Protein AF-A0A1Z8SXM2-F1 (afdb_monomer)

Mean predicted aligned error: 5.83 Å

Foldseek 3Di:
DPPVLLVVLVVVVPDDQVPVQWKDKQLQKWKKKFLQDQCPDPVVVVVVVVVVVVLQVVLQCVPPNDPSVPDPFGKKWKWWWFADPPRSGIMIITIIMGTPVCVVVVVVSVVVSQCCRCVVSVMDMDMHGGPSCSSVDDHPDPDPPGRDIDMD

Nearest PDB structures (foldseek):
  5x5r-assembly2_B  TM=3.615E-01  e=1.055E-01  Listeria innocua Clip11262
  5x5r-assembly1_A  TM=3.614E-01  e=1.995E-01  Listeria innocua Clip11262
  3w7b-assembly1_A  TM=5.549E-01  e=1.046E+00  Thermus thermophilus HB8
  7e2v-assembly1_B  TM=3.304E-01  e=3.741E+00  Morus alba
  8ate-assembly1_A  TM=2.808E-01  e=4.828E+00  Citrus sinensis

Secondary structure (DSSP, 8-state):
--HHHHHHHHHHHH--TTT-SSEEE-TTEEEEEE---B--STHHHHHHHHHHHHHHHHHHHHHH-TTGGG-TT--EEEEEEEE-TTT-BEEEEEEEEEEGGGGGGHHHHHHHHHHIIIIIT--EEEEEE-TTHHHH---S---TTS-EEEE-

pLDDT: mean 84.95, std 11.69, range [51.75, 97.81]

Structure (mmCIF, N/CA/C/O backbone):
data_AF-A0A1Z8SXM2-F1
#
_entry.id   AF-A0A1Z8SXM2-F1
#
loop_
_atom_site.group_PDB
_atom_site.id
_atom_site.type_symbol
_atom_site.label_atom_id
_atom_site.label_alt_id
_atom_site.label_comp_id
_atom_site.label_asym_id
_atom_site.label_entity_id
_atom_site.label_seq_id
_atom_site.pdbx_PDB_ins_code
_atom_site.Cartn_x
_atom_site.Cartn_y
_atom_site.Cartn_z
_atom_site.occupancy
_atom_site.B_iso_or_equiv
_atom_site.auth_seq_id
_atom_site.auth_comp_id
_atom_site.auth_asym_id
_atom_site.auth_atom_id
_atom_site.pdbx_PDB_model_num
ATOM 1 N N . MET A 1 1 ? -0.041 -11.337 -20.402 1.00 51.75 1 MET A N 1
ATOM 2 C CA . MET A 1 1 ? -0.408 -11.114 -18.981 1.00 51.75 1 MET A CA 1
ATOM 3 C C . MET A 1 1 ? 0.169 -12.210 -18.103 1.00 51.75 1 MET A C 1
ATOM 5 O O . MET A 1 1 ? -0.240 -13.362 -18.262 1.00 51.75 1 MET A O 1
ATOM 9 N N . ASN A 1 2 ? 1.113 -11.826 -17.230 1.00 63.75 2 ASN A N 1
ATOM 10 C CA . ASN A 1 2 ? 1.797 -12.689 -16.263 1.00 63.75 2 ASN A CA 1
ATOM 11 C C . ASN A 1 2 ? 0.750 -13.514 -15.482 1.00 63.75 2 ASN A C 1
ATOM 13 O O . ASN A 1 2 ? -0.231 -12.956 -14.976 1.00 63.75 2 ASN A O 1
ATOM 17 N N . LYS A 1 3 ? 0.881 -14.850 -15.486 1.00 67.44 3 LYS A N 1
ATOM 18 C CA . LYS A 1 3 ? -0.105 -15.766 -14.880 1.00 67.44 3 LYS A CA 1
ATOM 19 C C . LYS A 1 3 ? -0.231 -15.525 -13.373 1.00 67.44 3 LYS A C 1
ATOM 21 O O . LYS A 1 3 ? -1.327 -15.677 -12.838 1.00 67.44 3 LYS A O 1
ATOM 26 N N . ASP A 1 4 ? 0.836 -15.080 -12.718 1.00 67.44 4 ASP A N 1
ATOM 27 C CA . ASP A 1 4 ? 0.857 -14.925 -11.265 1.00 67.44 4 ASP A CA 1
ATOM 28 C C . ASP A 1 4 ? 0.164 -13.645 -10.802 1.00 67.44 4 ASP A C 1
ATOM 30 O O . ASP A 1 4 ? -0.611 -13.688 -9.846 1.00 67.44 4 ASP A O 1
ATOM 34 N N . ARG A 1 5 ? 0.279 -12.539 -11.551 1.00 69.56 5 ARG A N 1
ATOM 35 C CA . ARG A 1 5 ? -0.517 -11.332 -11.276 1.00 69.56 5 ARG A CA 1
ATOM 36 C C . ARG A 1 5 ? -2.017 -11.593 -11.373 1.00 69.56 5 ARG A C 1
ATOM 38 O O . ARG A 1 5 ? -2.765 -11.110 -10.528 1.00 69.56 5 ARG A O 1
ATOM 45 N N . ARG A 1 6 ? -2.465 -12.364 -12.374 1.00 75.75 6 ARG A N 1
ATOM 46 C CA . ARG A 1 6 ? -3.886 -12.748 -12.482 1.00 75.75 6 ARG A CA 1
ATOM 47 C C . ARG A 1 6 ? -4.330 -13.519 -11.255 1.00 75.75 6 ARG A C 1
ATOM 49 O O . ARG A 1 6 ? -5.320 -13.141 -10.654 1.00 75.75 6 ARG A O 1
ATOM 56 N N . LYS A 1 7 ? -3.571 -14.543 -10.853 1.00 75.06 7 LYS A N 1
ATOM 57 C CA . LYS A 1 7 ? -3.891 -15.346 -9.667 1.00 75.06 7 LYS A CA 1
ATOM 58 C C . LYS A 1 7 ? -3.988 -14.475 -8.418 1.00 75.06 7 LYS A C 1
ATOM 60 O O . LYS A 1 7 ? -4.967 -14.576 -7.692 1.00 75.06 7 LYS A O 1
ATOM 65 N N . ILE A 1 8 ? -3.014 -13.592 -8.191 1.00 74.69 8 ILE A N 1
ATOM 66 C CA . ILE A 1 8 ? -3.000 -12.713 -7.015 1.00 74.69 8 ILE A CA 1
ATOM 67 C C . ILE A 1 8 ? -4.181 -11.735 -7.051 1.00 74.69 8 ILE A C 1
ATOM 69 O O . ILE A 1 8 ? -4.864 -11.549 -6.045 1.00 74.69 8 ILE A O 1
ATOM 73 N N . ARG A 1 9 ? -4.476 -11.143 -8.210 1.00 74.94 9 ARG A N 1
ATOM 74 C CA . ARG A 1 9 ? -5.668 -10.312 -8.389 1.00 74.94 9 ARG A CA 1
ATOM 75 C C . ARG A 1 9 ? -6.942 -11.087 -8.083 1.00 74.94 9 ARG A C 1
ATOM 77 O O . ARG A 1 9 ? -7.793 -10.589 -7.353 1.00 74.94 9 ARG A O 1
ATOM 84 N N . ASP A 1 10 ? -7.082 -12.265 -8.675 1.00 79.31 10 ASP A N 1
ATOM 85 C CA . ASP A 1 10 ? -8.279 -13.083 -8.548 1.00 79.31 10 ASP A CA 1
ATOM 86 C C . ASP A 1 10 ? -8.476 -13.467 -7.071 1.00 79.31 10 ASP A C 1
ATOM 88 O O . ASP A 1 10 ? -9.595 -13.396 -6.566 1.00 79.31 10 ASP A O 1
ATOM 92 N N . VAL A 1 11 ? -7.388 -13.727 -6.333 1.00 82.62 11 VAL A N 1
ATOM 93 C CA . VAL A 1 11 ? -7.410 -13.859 -4.868 1.00 82.62 11 VAL A CA 1
ATOM 94 C C . VAL A 1 11 ? -7.960 -12.592 -4.215 1.00 82.62 11 VAL A C 1
ATOM 96 O O . VAL A 1 11 ? -8.969 -12.680 -3.522 1.00 82.62 11 VAL A O 1
ATOM 99 N N . PHE A 1 12 ? -7.384 -11.409 -4.462 1.00 83.56 12 PHE A N 1
ATOM 100 C CA . PHE A 1 12 ? -7.876 -10.171 -3.841 1.00 83.56 12 PHE A CA 1
ATOM 101 C C . PHE A 1 12 ? -9.337 -9.863 -4.186 1.00 83.56 12 PHE A C 1
ATOM 103 O O . PHE A 1 12 ? -10.075 -9.415 -3.312 1.00 83.56 12 PHE A O 1
ATOM 110 N N . SER A 1 13 ? -9.791 -10.139 -5.411 1.00 82.12 13 SER A N 1
ATOM 111 C CA . SER A 1 13 ? -11.199 -9.948 -5.793 1.00 82.12 13 SER A CA 1
ATOM 112 C C . SER A 1 13 ? -12.166 -10.871 -5.049 1.00 82.12 13 SER A C 1
ATOM 114 O O . SER A 1 13 ? -13.307 -10.489 -4.824 1.00 82.12 13 SER A O 1
ATOM 116 N N . ARG A 1 14 ? -11.710 -12.061 -4.637 1.00 85.00 14 ARG A N 1
ATOM 117 C CA . ARG A 1 14 ? -12.527 -13.063 -3.935 1.00 85.00 14 ARG A CA 1
ATOM 118 C C . ARG A 1 14 ? -12.516 -12.904 -2.419 1.00 85.00 14 ARG A C 1
ATOM 120 O O . ARG A 1 14 ? -13.326 -13.534 -1.749 1.00 85.00 14 ARG A O 1
ATOM 127 N N . ILE A 1 15 ? -11.599 -12.106 -1.868 1.00 85.56 15 ILE A N 1
ATOM 128 C CA . ILE A 1 15 ? -11.584 -11.820 -0.430 1.00 85.56 15 ILE A CA 1
ATOM 129 C C . ILE A 1 15 ? -12.877 -11.087 -0.074 1.00 85.56 15 ILE A C 1
ATOM 131 O O . ILE A 1 15 ? -13.123 -9.999 -0.588 1.00 85.56 15 ILE A O 1
ATOM 135 N N . ASP A 1 16 ? -13.671 -11.649 0.831 1.00 83.81 16 ASP A N 1
ATOM 136 C CA . ASP A 1 16 ? -14.831 -10.964 1.390 1.00 83.81 16 ASP A CA 1
ATOM 137 C C . ASP A 1 16 ? -14.446 -10.226 2.681 1.00 83.81 16 ASP A C 1
ATOM 139 O O . ASP A 1 16 ? -14.433 -10.790 3.776 1.00 83.81 16 ASP A O 1
ATOM 143 N N . ASP A 1 17 ? -14.135 -8.935 2.550 1.00 86.19 17 ASP A N 1
ATOM 144 C CA . ASP A 1 17 ? -13.794 -8.063 3.681 1.00 86.19 17 ASP A CA 1
ATOM 145 C C . ASP A 1 17 ? -14.994 -7.754 4.598 1.00 86.19 17 ASP A C 1
ATOM 147 O O . ASP A 1 17 ? -14.825 -7.146 5.662 1.00 86.19 17 ASP A O 1
ATOM 151 N N . ARG A 1 18 ? -16.223 -8.138 4.217 1.00 81.38 18 ARG A N 1
ATOM 152 C CA . ARG A 1 18 ? -17.408 -7.955 5.071 1.00 81.38 18 ARG A CA 1
ATOM 153 C C . ARG A 1 18 ? -17.392 -8.918 6.254 1.00 81.38 18 ARG A C 1
ATOM 155 O O . ARG A 1 18 ? -17.824 -8.526 7.334 1.00 81.38 18 ARG A O 1
ATOM 162 N N . ASN A 1 19 ? -16.830 -10.112 6.063 1.00 82.81 19 ASN A N 1
ATOM 163 C CA . ASN A 1 19 ? -16.753 -11.154 7.089 1.00 82.81 19 ASN A CA 1
ATOM 164 C C . ASN A 1 19 ? -15.514 -11.026 7.996 1.00 82.81 19 ASN A C 1
ATOM 166 O O . ASN A 1 19 ? -15.487 -11.614 9.076 1.00 82.81 19 ASN A O 1
ATOM 170 N N . ASP A 1 20 ? -14.497 -10.242 7.610 1.00 85.38 20 ASP A N 1
ATOM 171 C CA . ASP A 1 20 ? -13.369 -9.925 8.497 1.00 85.38 20 ASP A CA 1
ATOM 172 C C . ASP A 1 20 ? -13.740 -8.758 9.427 1.00 85.38 20 ASP A C 1
ATOM 174 O O . ASP A 1 20 ? -13.812 -7.592 9.034 1.00 85.38 20 ASP A O 1
ATOM 178 N N . MET A 1 21 ? -13.971 -9.0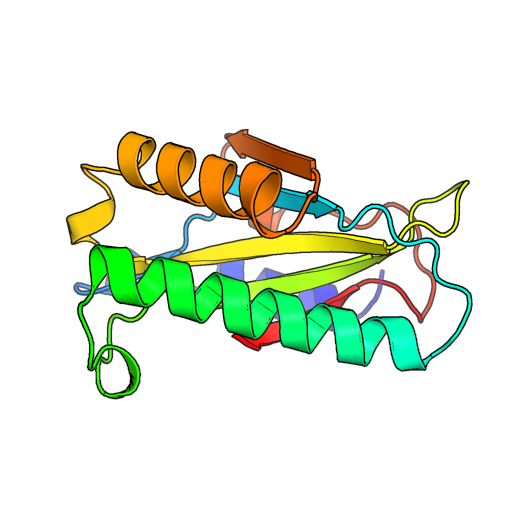74 10.704 1.00 87.75 21 MET A N 1
ATOM 179 C CA . MET A 1 21 ? -14.318 -8.083 11.728 1.00 87.75 21 MET A CA 1
ATOM 180 C C . MET A 1 21 ? -13.133 -7.216 12.175 1.00 87.75 21 MET A C 1
ATOM 182 O O . MET A 1 21 ? -13.334 -6.197 12.838 1.00 87.75 21 MET A O 1
ATOM 186 N N . ARG A 1 22 ? -11.894 -7.606 11.861 1.00 90.62 22 ARG A N 1
ATOM 187 C CA . ARG A 1 22 ? -10.677 -6.948 12.359 1.00 90.62 22 ARG A CA 1
ATOM 188 C C . ARG A 1 22 ? -9.988 -6.128 11.285 1.00 90.62 22 ARG A C 1
ATOM 190 O O . ARG A 1 22 ? -9.495 -5.048 11.597 1.00 90.62 22 ARG A O 1
ATOM 197 N N . ASN A 1 23 ? -9.956 -6.615 10.050 1.00 94.38 23 ASN A N 1
ATOM 198 C CA . ASN A 1 23 ? -9.213 -6.009 8.953 1.00 94.38 23 ASN A CA 1
ATOM 199 C C . ASN A 1 23 ? -10.085 -5.742 7.733 1.00 94.38 23 ASN A C 1
ATOM 201 O O . ASN A 1 23 ? -11.199 -6.235 7.605 1.00 94.38 23 ASN A O 1
ATOM 205 N N . VAL A 1 24 ? -9.540 -4.937 6.832 1.00 95.19 24 VAL A N 1
ATOM 206 C CA . VAL A 1 24 ? -10.136 -4.619 5.541 1.00 95.19 24 VAL A CA 1
ATOM 207 C C . VAL A 1 24 ? -9.028 -4.328 4.539 1.00 95.19 24 VAL A C 1
ATOM 209 O O . VAL A 1 24 ? -8.039 -3.662 4.866 1.00 95.19 24 VAL A O 1
ATOM 212 N N . HIS A 1 25 ? -9.179 -4.827 3.318 1.00 95.00 25 HIS A N 1
ATOM 213 C CA . HIS A 1 25 ? -8.332 -4.455 2.193 1.00 95.00 25 HIS A CA 1
ATOM 214 C C . HIS A 1 25 ? -8.863 -3.184 1.528 1.00 95.00 25 HIS A C 1
ATOM 216 O O . HIS A 1 25 ? -10.032 -3.090 1.161 1.00 95.00 25 HIS A O 1
ATOM 222 N N . LEU A 1 26 ? -7.984 -2.210 1.314 1.00 94.31 26 LEU A N 1
ATOM 223 C CA . LEU A 1 26 ? -8.290 -0.949 0.641 1.00 94.31 26 LEU A CA 1
ATOM 224 C C . LEU A 1 26 ? -8.320 -1.129 -0.886 1.00 94.31 26 LEU A C 1
ATOM 226 O O . LEU A 1 26 ? -7.503 -0.563 -1.605 1.00 94.31 26 LEU A O 1
ATOM 230 N N . LYS A 1 27 ? -9.244 -1.950 -1.393 1.00 92.00 27 LYS A N 1
ATOM 231 C CA . LYS A 1 27 ? -9.327 -2.329 -2.820 1.00 92.00 27 LYS A CA 1
ATOM 232 C C . LYS A 1 27 ? -9.660 -1.166 -3.756 1.00 92.00 27 LYS A C 1
ATOM 234 O O . LYS A 1 27 ? -9.277 -1.194 -4.926 1.00 92.00 27 LYS A O 1
ATOM 239 N N . ASP A 1 28 ? -10.316 -0.141 -3.226 1.00 93.56 28 ASP A N 1
ATOM 240 C CA . ASP A 1 28 ? -10.662 1.078 -3.962 1.00 93.56 28 ASP A CA 1
ATOM 241 C C . ASP A 1 28 ? -9.504 2.085 -4.019 1.00 93.56 28 ASP A C 1
ATOM 243 O O . ASP A 1 28 ? -9.615 3.133 -4.655 1.00 93.56 28 ASP A O 1
ATOM 247 N N . TYR A 1 29 ? -8.372 1.775 -3.379 1.00 94.12 29 TYR A N 1
ATOM 248 C CA . TYR A 1 29 ? -7.200 2.639 -3.329 1.00 94.12 29 TYR A CA 1
ATOM 249 C C . TYR A 1 29 ? -6.000 1.962 -3.985 1.00 94.12 29 TYR A C 1
ATOM 251 O O . TYR A 1 29 ? -5.437 1.004 -3.459 1.00 94.12 29 TYR A O 1
ATOM 259 N N . LEU A 1 30 ? -5.554 2.506 -5.116 1.00 91.31 30 LEU A N 1
ATOM 260 C CA . LEU A 1 30 ? -4.276 2.132 -5.713 1.00 91.31 30 LEU A CA 1
ATOM 261 C C . LEU A 1 30 ? -3.196 3.079 -5.193 1.00 91.31 30 LEU A C 1
ATOM 263 O O . LEU A 1 30 ? -3.104 4.235 -5.621 1.00 91.31 30 LEU A O 1
ATOM 267 N N . ILE A 1 31 ? -2.373 2.573 -4.278 1.00 94.38 31 ILE A N 1
ATOM 268 C CA . ILE A 1 31 ? -1.250 3.311 -3.704 1.00 94.38 31 ILE A CA 1
ATOM 269 C C . ILE A 1 31 ? -0.024 3.011 -4.552 1.00 94.38 31 ILE A C 1
ATOM 271 O O . ILE A 1 31 ? 0.365 1.859 -4.708 1.00 94.38 31 ILE A O 1
ATOM 275 N N . THR A 1 32 ? 0.568 4.047 -5.128 1.00 92.81 32 THR A N 1
ATOM 276 C CA . THR A 1 32 ? 1.772 3.942 -5.950 1.00 92.81 32 THR A CA 1
ATOM 277 C C . THR A 1 32 ? 2.894 4.685 -5.256 1.00 92.81 32 THR A C 1
ATOM 279 O O . THR A 1 32 ? 2.750 5.873 -4.984 1.00 92.81 32 THR A O 1
ATOM 282 N N . ILE A 1 33 ? 3.996 4.004 -4.961 1.00 92.00 33 ILE A N 1
ATOM 283 C CA . ILE A 1 33 ? 5.191 4.600 -4.360 1.00 92.00 33 ILE A CA 1
ATOM 284 C C . ILE A 1 33 ? 6.345 4.415 -5.336 1.00 92.00 33 ILE A C 1
ATOM 286 O O . ILE A 1 33 ? 6.658 3.287 -5.720 1.00 92.00 33 ILE A O 1
ATOM 290 N N . CYS A 1 34 ? 6.996 5.511 -5.718 1.00 88.88 34 CYS A N 1
ATOM 291 C CA . CYS A 1 34 ? 8.169 5.464 -6.580 1.00 88.88 34 CYS A CA 1
ATOM 292 C C . CYS A 1 34 ? 9.400 5.901 -5.778 1.00 88.88 34 CYS A C 1
ATOM 294 O O . CYS A 1 34 ? 9.493 7.068 -5.388 1.00 88.88 34 CYS A O 1
ATOM 296 N N . PRO A 1 35 ? 10.381 5.011 -5.559 1.00 81.38 35 PRO A N 1
ATOM 297 C CA . PRO A 1 35 ? 11.627 5.353 -4.885 1.00 81.38 35 PRO A CA 1
ATOM 298 C C . PRO A 1 35 ? 12.532 6.320 -5.663 1.00 81.38 35 PRO A C 1
ATOM 300 O O . PRO A 1 35 ? 13.570 6.704 -5.137 1.00 81.38 35 PRO A O 1
ATOM 303 N N . GLN A 1 36 ? 12.169 6.677 -6.903 1.00 72.56 36 GLN A N 1
ATOM 304 C CA . GLN A 1 36 ? 12.994 7.453 -7.843 1.00 72.56 36 GLN A CA 1
ATOM 305 C C . GLN A 1 36 ? 14.347 6.790 -8.164 1.00 72.56 36 GLN A C 1
ATOM 307 O O . GLN A 1 36 ? 15.286 7.448 -8.597 1.00 72.56 36 GLN A O 1
ATOM 312 N N . ILE A 1 37 ? 14.436 5.472 -7.971 1.00 68.56 37 ILE A N 1
ATOM 313 C CA . ILE A 1 37 ? 15.604 4.663 -8.314 1.00 68.56 37 ILE A CA 1
ATOM 314 C C . ILE A 1 37 ? 15.405 4.121 -9.728 1.00 68.56 37 ILE A C 1
ATOM 316 O O . ILE A 1 37 ? 14.377 3.505 -10.023 1.00 68.56 37 ILE A O 1
ATOM 320 N N . THR A 1 38 ? 16.394 4.341 -10.587 1.00 63.62 38 THR A N 1
ATOM 321 C CA . THR A 1 38 ? 16.523 3.634 -11.863 1.00 63.62 38 THR A CA 1
ATOM 322 C C . THR A 1 38 ? 17.134 2.266 -11.581 1.00 63.62 38 THR A C 1
ATOM 324 O O . THR A 1 38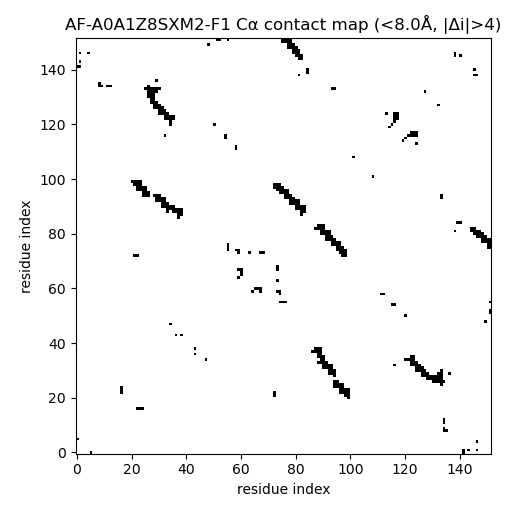 ? 18.181 2.211 -10.943 1.00 63.62 38 THR A O 1
ATOM 327 N N . GLU A 1 39 ? 16.496 1.174 -12.014 1.00 61.78 39 GLU A N 1
ATOM 328 C CA . GLU A 1 39 ? 17.079 -0.170 -11.899 1.00 61.78 39 GLU A CA 1
ATOM 329 C C . GLU A 1 39 ? 18.358 -0.199 -12.736 1.00 61.78 39 GLU A C 1
ATOM 331 O O . GLU A 1 39 ? 18.314 -0.120 -13.966 1.00 61.78 39 GLU A O 1
ATOM 336 N N . THR A 1 40 ? 19.502 -0.246 -12.060 1.00 57.31 40 THR A N 1
ATOM 337 C CA . THR A 1 40 ? 20.813 -0.359 -12.712 1.00 57.31 40 THR A CA 1
ATOM 338 C C . THR A 1 40 ? 21.477 -1.690 -12.375 1.00 57.31 40 THR A C 1
ATOM 340 O O . THR A 1 40 ? 22.294 -2.165 -13.164 1.00 57.31 40 THR A O 1
ATOM 343 N N . LYS A 1 41 ? 21.110 -2.319 -11.242 1.00 56.12 41 LYS A N 1
ATOM 344 C CA . LYS A 1 41 ? 21.613 -3.626 -10.784 1.00 56.12 41 LYS A CA 1
ATOM 345 C C . LYS A 1 41 ? 20.545 -4.424 -10.017 1.00 56.12 41 LYS A C 1
ATOM 347 O O . LYS A 1 41 ? 19.617 -3.863 -9.447 1.00 56.12 41 LYS A O 1
ATOM 352 N N . PHE A 1 42 ? 20.724 -5.745 -9.926 1.00 53.66 42 PHE A N 1
ATOM 353 C CA . PHE A 1 42 ? 19.833 -6.659 -9.183 1.00 53.66 42 PHE A CA 1
ATOM 354 C C . PHE A 1 42 ? 19.711 -6.353 -7.673 1.00 53.66 42 PHE A C 1
ATOM 356 O O . PHE A 1 42 ? 18.670 -6.625 -7.071 1.00 53.66 42 PHE A O 1
ATOM 363 N N . ASP A 1 43 ? 20.732 -5.757 -7.047 1.00 58.44 43 ASP A N 1
ATOM 364 C CA . ASP A 1 43 ? 20.713 -5.407 -5.615 1.00 58.44 43 ASP A CA 1
ATOM 365 C C . ASP A 1 43 ? 19.700 -4.301 -5.263 1.00 58.44 43 ASP A C 1
ATOM 367 O O . ASP A 1 43 ? 19.294 -4.166 -4.100 1.00 58.44 43 ASP A O 1
ATOM 371 N N . ASP A 1 44 ? 19.232 -3.554 -6.266 1.00 71.94 44 ASP A N 1
ATOM 372 C CA . ASP A 1 44 ? 18.293 -2.444 -6.102 1.00 71.94 44 ASP A CA 1
ATOM 373 C C . ASP A 1 44 ? 16.935 -2.931 -5.563 1.00 71.94 44 ASP A C 1
ATOM 375 O O . ASP A 1 44 ? 16.324 -2.273 -4.714 1.00 71.94 44 ASP A O 1
ATOM 379 N N . GLU A 1 45 ? 16.492 -4.133 -5.953 1.00 78.81 45 GLU A N 1
ATOM 380 C CA . GLU A 1 45 ? 15.234 -4.719 -5.478 1.00 78.81 45 GLU A CA 1
ATOM 381 C C . GLU A 1 45 ? 15.310 -5.123 -3.996 1.00 78.81 45 GLU A C 1
ATOM 383 O O . GLU A 1 45 ? 14.384 -4.869 -3.219 1.00 78.81 45 GLU A O 1
ATOM 388 N N . THR A 1 46 ? 16.429 -5.708 -3.560 1.00 83.56 46 THR A N 1
ATOM 389 C CA . THR A 1 46 ? 16.636 -6.078 -2.150 1.00 83.56 46 THR A CA 1
ATOM 390 C C . THR A 1 46 ? 16.682 -4.835 -1.263 1.00 83.56 46 THR A C 1
ATOM 392 O O . THR A 1 46 ? 16.071 -4.803 -0.187 1.00 83.56 46 THR A O 1
ATOM 395 N N . ILE A 1 47 ? 17.365 -3.781 -1.717 1.00 84.56 47 ILE A N 1
ATOM 396 C CA . ILE A 1 47 ? 17.403 -2.489 -1.024 1.00 84.56 47 ILE A CA 1
ATOM 397 C C . ILE A 1 47 ? 15.996 -1.887 -0.952 1.00 84.56 47 ILE A C 1
ATOM 399 O O . ILE A 1 47 ? 15.580 -1.438 0.123 1.00 84.56 47 ILE A O 1
A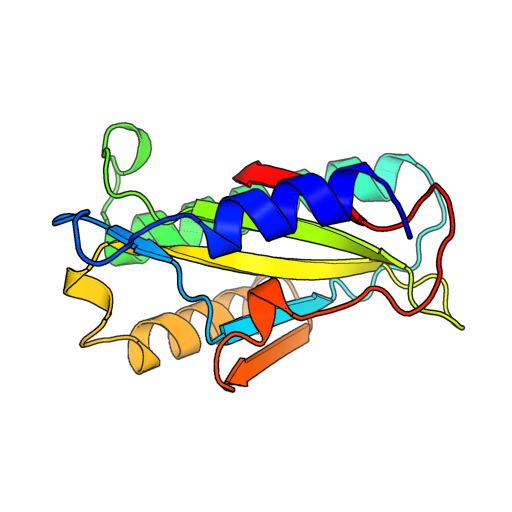TOM 403 N N . LEU A 1 48 ? 15.236 -1.929 -2.049 1.00 86.44 48 LEU A N 1
ATOM 404 C CA . LEU A 1 48 ? 13.859 -1.448 -2.098 1.00 86.44 48 LEU A CA 1
ATOM 405 C C . LEU A 1 48 ? 12.966 -2.182 -1.093 1.00 86.44 48 LEU A C 1
ATOM 407 O O . LEU A 1 48 ? 12.342 -1.540 -0.246 1.00 86.44 48 LEU A O 1
ATOM 411 N N . LYS A 1 49 ? 12.966 -3.521 -1.108 1.00 89.94 49 LYS A N 1
ATOM 412 C CA . LYS A 1 49 ? 12.189 -4.351 -0.171 1.00 89.94 49 LYS A CA 1
ATOM 413 C C . LYS A 1 49 ? 12.538 -4.043 1.285 1.00 89.94 49 LYS A C 1
ATOM 415 O O . LYS A 1 49 ? 11.644 -3.922 2.124 1.00 89.94 49 LYS A O 1
ATOM 420 N N . ARG A 1 50 ? 13.824 -3.834 1.600 1.00 91.19 50 ARG A N 1
ATOM 421 C CA . ARG A 1 50 ? 14.270 -3.415 2.944 1.00 91.19 50 ARG A CA 1
ATOM 422 C C . ARG A 1 50 ? 13.739 -2.031 3.325 1.00 91.19 50 ARG A C 1
ATOM 424 O O . ARG A 1 50 ? 13.328 -1.837 4.470 1.00 91.19 50 ARG A O 1
ATOM 431 N N . ARG A 1 51 ? 13.724 -1.064 2.401 1.00 91.44 51 ARG A N 1
ATOM 432 C CA . ARG A 1 51 ? 13.151 0.273 2.647 1.00 91.44 51 ARG A CA 1
ATOM 433 C C . ARG A 1 51 ? 11.636 0.200 2.871 1.00 91.44 51 ARG A C 1
ATOM 435 O O . ARG A 1 51 ? 11.154 0.800 3.828 1.00 91.44 51 ARG A O 1
ATOM 442 N N . PHE A 1 52 ? 10.915 -0.609 2.096 1.00 93.44 52 PHE A N 1
ATOM 443 C CA . PHE A 1 52 ? 9.482 -0.862 2.294 1.00 93.44 52 PHE A CA 1
ATOM 444 C C . PHE A 1 52 ? 9.175 -1.549 3.628 1.00 93.44 52 PHE A C 1
ATOM 446 O O . PHE A 1 52 ? 8.246 -1.148 4.325 1.00 93.44 52 PHE A O 1
ATOM 453 N N . SER A 1 53 ? 9.994 -2.515 4.048 1.00 94.06 53 SER A N 1
ATOM 454 C CA . SER A 1 53 ? 9.873 -3.134 5.373 1.00 94.06 53 SER A CA 1
ATOM 455 C C . SER A 1 53 ? 10.031 -2.102 6.501 1.00 94.06 53 SER A C 1
ATOM 457 O O . SER A 1 53 ? 9.224 -2.060 7.432 1.00 94.06 53 SER A O 1
ATOM 459 N N . LYS A 1 54 ? 11.014 -1.193 6.392 1.00 95.00 54 LYS A N 1
ATOM 460 C CA . LYS A 1 54 ? 11.187 -0.078 7.343 1.00 95.00 54 LYS A CA 1
ATOM 461 C C . LYS A 1 54 ? 9.996 0.887 7.323 1.00 95.00 54 LYS A C 1
ATOM 463 O O . LYS A 1 54 ? 9.550 1.304 8.391 1.00 95.00 54 LYS A O 1
ATOM 468 N N . LEU A 1 55 ? 9.477 1.227 6.141 1.00 95.31 55 LEU A N 1
ATOM 469 C CA . LEU A 1 55 ? 8.285 2.063 5.976 1.00 95.31 55 LEU A CA 1
ATOM 470 C C . LEU A 1 55 ? 7.076 1.433 6.680 1.00 95.31 55 LEU A C 1
ATOM 472 O O . LEU A 1 55 ? 6.458 2.075 7.529 1.00 95.31 55 LEU A O 1
ATOM 476 N N . ASN A 1 56 ? 6.787 0.162 6.392 1.00 95.94 56 ASN A N 1
ATOM 477 C CA . ASN A 1 56 ? 5.693 -0.583 7.011 1.00 95.94 56 ASN A CA 1
ATOM 478 C C . ASN A 1 56 ? 5.833 -0.629 8.542 1.00 95.94 56 ASN A C 1
ATOM 480 O O . ASN A 1 56 ? 4.856 -0.409 9.257 1.00 95.94 56 ASN A O 1
ATOM 484 N N . ALA A 1 57 ? 7.050 -0.825 9.058 1.00 95.25 57 ALA A N 1
ATOM 485 C CA . ALA A 1 57 ? 7.310 -0.814 10.493 1.00 95.25 57 ALA A CA 1
ATOM 486 C C . ALA A 1 57 ? 7.023 0.547 11.147 1.00 95.25 57 ALA A C 1
ATOM 488 O O . ALA A 1 57 ? 6.462 0.601 12.241 1.00 95.25 57 ALA A O 1
ATOM 489 N N . ILE A 1 58 ? 7.390 1.653 10.494 1.00 95.69 58 ILE A N 1
ATOM 490 C CA . ILE A 1 58 ? 7.114 3.011 10.990 1.00 95.69 58 ILE A CA 1
ATOM 491 C C . ILE A 1 58 ? 5.606 3.268 11.026 1.00 95.69 58 ILE A C 1
ATOM 493 O O . ILE A 1 58 ? 5.087 3.715 12.051 1.00 95.69 58 ILE A O 1
ATOM 497 N N . VAL A 1 59 ? 4.908 2.931 9.939 1.00 96.00 59 VAL A N 1
ATOM 498 C CA . VAL A 1 59 ? 3.451 3.071 9.826 1.00 96.00 59 VAL A CA 1
ATOM 499 C C . VAL A 1 59 ? 2.743 2.241 10.893 1.00 96.00 59 VAL A C 1
ATOM 501 O O . VAL A 1 59 ? 1.943 2.774 11.660 1.00 96.00 59 VAL A O 1
ATOM 504 N N . ASN A 1 60 ? 3.099 0.968 11.044 1.00 96.38 60 ASN A N 1
ATOM 505 C CA . 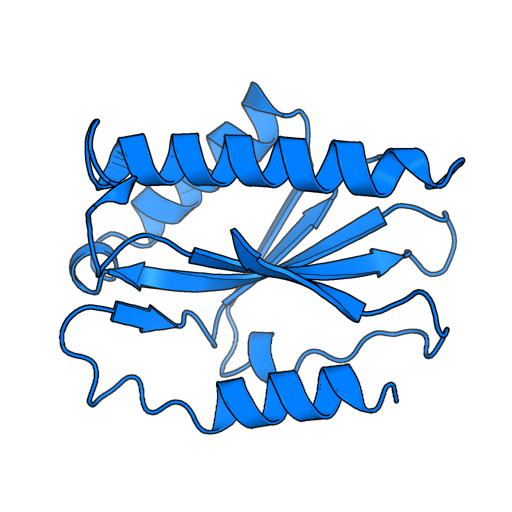ASN A 1 60 ? 2.517 0.130 12.083 1.00 96.38 60 ASN A CA 1
ATOM 506 C C . ASN A 1 60 ? 2.795 0.657 13.497 1.00 96.38 60 ASN A C 1
ATOM 508 O O . ASN A 1 60 ? 1.878 0.704 14.311 1.00 96.38 60 ASN A O 1
ATOM 512 N N . ARG A 1 61 ? 4.019 1.099 13.817 1.00 94.94 61 ARG A N 1
ATOM 513 C CA . ARG A 1 61 ? 4.328 1.649 15.153 1.00 94.94 61 ARG A CA 1
ATOM 514 C C . ARG A 1 61 ? 3.498 2.887 15.480 1.00 94.94 61 ARG A C 1
ATOM 516 O O . ARG A 1 61 ? 3.123 3.051 16.640 1.00 94.94 61 ARG A O 1
ATOM 523 N N . ARG A 1 62 ? 3.203 3.729 14.482 1.00 94.50 62 ARG A N 1
ATOM 524 C CA . ARG A 1 62 ? 2.370 4.927 14.653 1.00 94.50 62 ARG A CA 1
ATOM 525 C C . ARG A 1 62 ? 0.950 4.578 15.088 1.00 94.50 62 ARG A C 1
ATOM 527 O O . ARG A 1 62 ? 0.440 5.215 16.003 1.00 94.50 62 ARG A O 1
ATOM 534 N N . PHE A 1 63 ? 0.337 3.576 14.459 1.00 94.56 6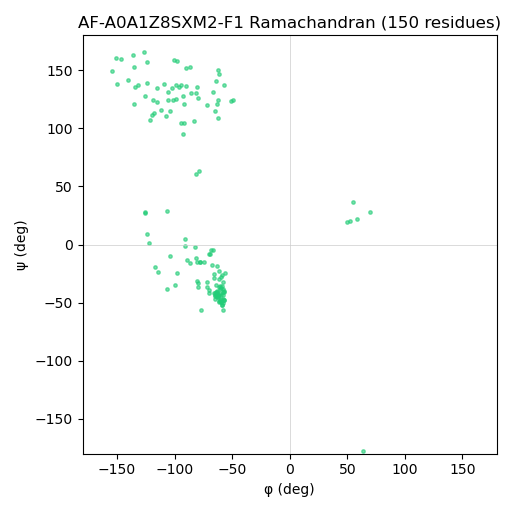3 PHE A N 1
ATOM 535 C CA . PHE A 1 63 ? -1.080 3.257 14.673 1.00 94.56 63 PHE A CA 1
ATOM 536 C C . PHE A 1 63 ? -1.327 2.107 15.662 1.00 94.56 63 PHE A C 1
ATOM 538 O O . PHE A 1 63 ? -2.385 2.060 16.282 1.00 94.56 63 PHE A O 1
ATOM 545 N N . LEU A 1 64 ? -0.362 1.200 15.850 1.00 91.62 64 LEU A N 1
ATOM 546 C CA . LEU A 1 64 ? -0.516 -0.053 16.607 1.00 91.62 64 LEU A CA 1
ATOM 547 C C . LEU A 1 64 ? 0.487 -0.233 17.763 1.00 91.62 64 LEU A C 1
ATOM 549 O O . LEU A 1 64 ? 0.523 -1.298 18.386 1.00 91.62 64 LEU A O 1
ATOM 553 N N . LYS A 1 65 ? 1.259 0.813 18.099 1.00 85.69 65 LYS A N 1
ATOM 554 C CA . LYS A 1 65 ? 2.251 0.859 19.198 1.00 85.69 65 LYS A CA 1
ATOM 555 C C . LYS A 1 65 ? 3.443 -0.116 19.026 1.00 85.69 65 LYS A C 1
ATOM 557 O O . LYS A 1 65 ? 3.603 -0.795 18.012 1.00 85.69 65 LYS A O 1
ATOM 562 N N . ARG A 1 66 ? 4.344 -0.149 20.023 1.00 71.06 66 ARG A N 1
ATOM 563 C CA . ARG A 1 66 ? 5.706 -0.742 19.975 1.00 71.06 66 ARG A CA 1
ATOM 564 C C . ARG A 1 66 ? 5.766 -2.285 19.865 1.00 71.06 66 ARG A C 1
ATOM 566 O O . ARG A 1 66 ? 6.849 -2.815 19.650 1.00 71.06 66 ARG A O 1
ATOM 573 N N . HIS A 1 67 ? 4.631 -2.995 19.907 1.00 81.06 67 HIS A N 1
ATOM 574 C CA . HIS A 1 67 ? 4.545 -4.468 19.800 1.00 81.06 67 HIS A CA 1
ATOM 575 C C . HIS A 1 67 ? 3.599 -4.961 18.696 1.00 81.06 67 HIS A C 1
ATOM 577 O O . HIS A 1 67 ? 3.053 -6.062 18.773 1.00 81.06 67 HIS A O 1
ATOM 583 N N . TYR A 1 68 ? 3.420 -4.163 17.643 1.00 88.94 68 TYR A N 1
ATOM 584 C CA . TYR A 1 68 ? 2.530 -4.499 16.531 1.00 88.94 68 TYR A CA 1
ATOM 585 C C . TYR A 1 68 ? 2.847 -5.847 15.848 1.00 88.94 68 TYR A C 1
ATOM 587 O O . TYR A 1 68 ? 1.947 -6.462 15.292 1.00 88.94 68 TYR A O 1
ATOM 595 N N . ASN A 1 69 ? 4.090 -6.346 15.925 1.00 85.38 69 ASN A N 1
ATOM 596 C CA . ASN A 1 69 ? 4.502 -7.623 15.320 1.00 85.38 69 ASN A CA 1
ATOM 597 C C . ASN A 1 69 ? 3.707 -8.837 15.828 1.00 85.38 69 ASN A C 1
ATOM 599 O O . ASN A 1 69 ? 3.608 -9.828 15.114 1.00 85.38 69 ASN A O 1
ATOM 603 N N . LYS A 1 70 ? 3.158 -8.769 17.049 1.00 87.56 70 LYS A N 1
ATOM 604 C CA . LYS A 1 70 ? 2.348 -9.844 17.648 1.00 87.56 70 LYS A CA 1
ATOM 605 C C . LYS A 1 70 ? 0.850 -9.691 17.362 1.00 87.56 70 LYS A C 1
ATOM 607 O O . LYS A 1 70 ? 0.049 -10.482 17.845 1.00 87.56 70 LYS A O 1
ATOM 612 N N . ARG A 1 71 ? 0.452 -8.635 16.646 1.00 88.88 71 ARG A N 1
ATOM 613 C CA . ARG A 1 71 ? -0.951 -8.330 16.384 1.00 88.88 71 ARG A CA 1
ATOM 614 C C . ARG A 1 71 ? -1.427 -8.997 15.100 1.00 88.88 71 ARG A C 1
ATOM 616 O O . ARG A 1 71 ? -0.784 -8.898 14.057 1.00 88.88 71 ARG A O 1
ATOM 623 N N . ASN A 1 72 ? -2.620 -9.577 15.162 1.00 88.69 72 ASN A N 1
ATOM 624 C CA . ASN A 1 72 ? -3.266 -10.210 14.007 1.00 88.69 72 ASN A CA 1
ATOM 625 C C . ASN A 1 72 ? -3.897 -9.179 13.050 1.00 88.69 72 ASN A C 1
ATOM 627 O O . ASN A 1 72 ? -4.209 -9.494 11.900 1.00 88.69 72 ASN A O 1
ATOM 631 N N . ASP A 1 73 ? -4.062 -7.939 13.513 1.00 91.50 73 ASP A N 1
ATOM 632 C CA . ASP A 1 73 ? -4.664 -6.819 12.789 1.00 91.50 73 ASP A CA 1
ATOM 633 C C . ASP A 1 73 ? -3.627 -5.778 12.330 1.00 91.50 73 ASP A C 1
ATOM 635 O O . ASP A 1 73 ? -3.904 -4.585 12.229 1.00 91.50 73 ASP A O 1
ATOM 639 N N . ARG A 1 74 ? -2.387 -6.223 12.091 1.00 94.25 74 ARG A N 1
ATOM 640 C CA . ARG A 1 74 ? -1.318 -5.363 11.576 1.00 94.25 74 ARG A CA 1
ATOM 641 C C . ARG A 1 74 ? -1.648 -4.806 10.191 1.00 94.25 74 ARG A C 1
ATOM 643 O O . ARG A 1 74 ? -2.291 -5.479 9.380 1.00 94.25 74 ARG A O 1
ATOM 650 N N . ILE A 1 75 ? -1.118 -3.618 9.915 1.00 96.06 75 ILE A N 1
ATOM 651 C CA . ILE A 1 75 ? -1.152 -3.005 8.590 1.00 96.06 75 ILE A CA 1
ATOM 652 C C . ILE A 1 75 ? -0.179 -3.770 7.690 1.00 96.06 75 ILE A C 1
ATOM 654 O O . ILE A 1 75 ? 1.016 -3.833 7.986 1.00 96.06 75 ILE A O 1
ATOM 658 N N . VAL A 1 76 ? -0.688 -4.346 6.605 1.00 95.44 76 VAL A N 1
ATOM 659 C CA . VAL A 1 76 ? 0.078 -5.171 5.659 1.00 95.44 76 VAL A CA 1
ATOM 660 C C . VAL A 1 76 ? 0.113 -4.491 4.301 1.00 95.44 76 VAL A C 1
ATOM 662 O O . VAL A 1 76 ? -0.920 -4.018 3.819 1.00 95.44 76 VAL A O 1
ATOM 665 N N . PHE A 1 77 ? 1.293 -4.452 3.684 1.00 94.69 77 PHE A N 1
ATOM 666 C CA . PHE A 1 77 ? 1.465 -3.944 2.324 1.00 94.69 77 PHE A CA 1
ATOM 667 C C . PHE A 1 77 ? 1.633 -5.117 1.363 1.00 94.69 77 PHE A C 1
ATOM 669 O O . PHE A 1 77 ? 2.622 -5.844 1.437 1.00 94.69 77 PHE A O 1
ATOM 676 N N . TYR A 1 78 ? 0.677 -5.287 0.456 1.00 92.62 78 TYR A N 1
ATOM 677 C CA . TYR A 1 78 ? 0.768 -6.236 -0.647 1.00 92.62 78 TYR A CA 1
ATOM 678 C C . TYR A 1 78 ? 1.288 -5.500 -1.873 1.00 92.62 78 TYR A C 1
ATOM 680 O O . TYR A 1 78 ? 0.563 -4.705 -2.467 1.00 92.62 78 TYR A O 1
ATOM 688 N N . ASN A 1 79 ? 2.556 -5.718 -2.206 1.00 91.00 79 ASN A N 1
ATOM 689 C CA . ASN A 1 79 ? 3.309 -4.884 -3.130 1.00 91.00 79 ASN A CA 1
ATOM 690 C C . ASN A 1 79 ? 3.574 -5.604 -4.453 1.00 91.00 79 ASN A C 1
ATOM 692 O O . ASN A 1 79 ? 3.977 -6.767 -4.466 1.00 91.00 79 ASN A O 1
ATOM 696 N N . PHE A 1 80 ? 3.428 -4.870 -5.551 1.00 88.25 80 PHE A N 1
ATOM 697 C CA . PHE A 1 80 ? 3.757 -5.282 -6.909 1.00 88.25 80 PHE A CA 1
ATOM 698 C C . PHE A 1 80 ? 4.821 -4.336 -7.449 1.00 88.25 80 PHE A C 1
ATOM 700 O O . PHE A 1 80 ? 4.554 -3.150 -7.652 1.00 88.25 80 PHE A O 1
ATOM 707 N N . ILE A 1 81 ? 6.033 -4.850 -7.636 1.00 87.31 81 ILE A N 1
ATOM 708 C CA . ILE A 1 81 ? 7.139 -4.093 -8.216 1.00 87.31 81 ILE A CA 1
ATOM 709 C C . ILE A 1 81 ? 6.988 -4.105 -9.732 1.00 87.31 81 ILE A C 1
ATOM 711 O O . ILE A 1 81 ? 6.812 -5.158 -10.351 1.00 87.31 81 ILE A O 1
ATOM 715 N N . GLU A 1 82 ? 7.077 -2.921 -10.315 1.00 83.88 82 GLU A N 1
ATOM 716 C CA . GLU A 1 82 ? 6.970 -2.693 -11.745 1.00 83.88 82 GLU A CA 1
ATOM 717 C C . GLU A 1 82 ? 8.062 -1.729 -12.205 1.00 83.88 82 GLU A C 1
ATOM 719 O O . GLU A 1 82 ? 8.518 -0.859 -11.460 1.00 83.88 82 GLU A O 1
ATOM 724 N N . ASN A 1 83 ? 8.445 -1.871 -13.467 1.00 80.12 83 ASN A N 1
ATOM 725 C CA . ASN A 1 83 ? 9.371 -0.983 -14.140 1.00 80.12 83 ASN A CA 1
ATOM 726 C C . ASN A 1 83 ? 8.602 -0.036 -15.053 1.00 80.12 83 ASN A C 1
ATOM 728 O O . ASN A 1 83 ? 7.735 -0.444 -15.834 1.00 80.12 83 ASN A O 1
ATOM 732 N N . SER A 1 84 ? 8.958 1.244 -15.001 1.00 73.06 84 SER A N 1
ATOM 733 C CA . SER A 1 84 ? 8.430 2.244 -15.925 1.00 73.06 84 SER A CA 1
ATOM 734 C C . SER A 1 84 ? 8.801 1.921 -17.377 1.00 73.06 84 SER A C 1
ATOM 736 O O . SER A 1 84 ? 9.886 1.417 -17.665 1.00 73.06 84 SER A O 1
ATOM 738 N N . LEU A 1 85 ? 7.902 2.270 -18.303 1.00 65.75 85 LEU A N 1
ATOM 739 C CA . LEU A 1 85 ? 8.033 1.955 -19.730 1.00 65.75 85 LEU A CA 1
ATOM 740 C C . LEU A 1 85 ? 9.323 2.518 -20.360 1.00 65.75 85 LEU A C 1
ATOM 742 O O . LEU A 1 85 ? 9.929 1.846 -21.190 1.00 65.75 85 LEU A O 1
ATOM 746 N N . ASN A 1 86 ? 9.716 3.734 -19.957 1.00 62.81 86 ASN A N 1
ATOM 747 C CA . ASN A 1 86 ? 10.691 4.557 -20.686 1.00 62.81 86 ASN A CA 1
ATOM 748 C C . ASN A 1 86 ? 11.980 4.857 -19.916 1.00 62.81 86 ASN A C 1
ATOM 750 O O . ASN A 1 86 ? 12.950 5.287 -20.526 1.00 62.81 86 ASN A O 1
ATOM 754 N N . ARG A 1 87 ? 11.989 4.727 -18.583 1.00 61.94 87 ARG A N 1
ATOM 755 C CA . ARG A 1 87 ? 13.093 5.238 -17.749 1.00 61.94 87 ARG A CA 1
ATOM 756 C C . ARG A 1 87 ? 13.771 4.169 -16.896 1.00 61.94 87 ARG A C 1
ATOM 758 O O . ARG A 1 87 ? 14.631 4.526 -16.107 1.00 61.94 87 ARG A O 1
ATOM 765 N N . ASN A 1 88 ? 13.351 2.900 -16.983 1.00 69.44 88 ASN A N 1
ATOM 7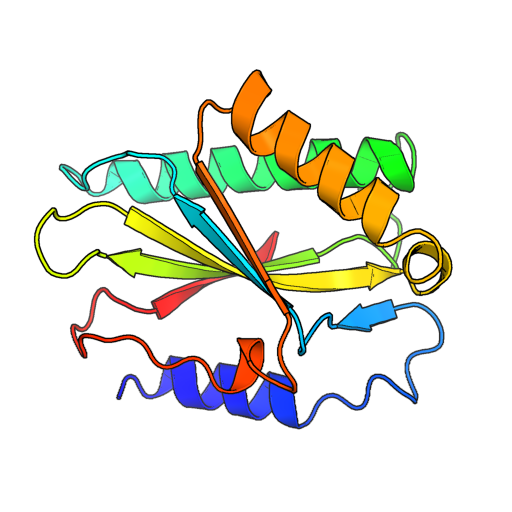66 C CA . ASN A 1 88 ? 13.753 1.825 -16.058 1.00 69.44 88 ASN A CA 1
ATOM 767 C C . ASN A 1 88 ? 13.605 2.191 -14.568 1.00 69.44 88 ASN A C 1
ATOM 769 O O . ASN A 1 88 ? 14.202 1.564 -13.700 1.00 69.44 88 ASN A O 1
ATOM 773 N N . LEU A 1 89 ? 12.793 3.204 -14.249 1.00 77.00 89 LEU A N 1
ATOM 774 C CA . LEU A 1 89 ? 12.459 3.542 -12.873 1.00 77.00 89 LEU A CA 1
ATOM 775 C C . LEU A 1 89 ? 11.634 2.417 -12.273 1.00 77.00 89 LEU A C 1
ATOM 777 O O . LEU A 1 89 ? 10.644 2.004 -12.882 1.00 77.00 89 LEU A O 1
ATOM 781 N N . ILE A 1 90 ? 12.026 1.973 -11.086 1.00 82.50 90 ILE A N 1
ATOM 782 C CA . ILE A 1 90 ? 11.230 1.038 -10.304 1.00 82.50 90 ILE A CA 1
ATOM 783 C C . ILE A 1 90 ? 10.143 1.831 -9.590 1.00 82.50 90 ILE A C 1
ATOM 785 O O . ILE A 1 90 ? 10.406 2.878 -8.993 1.00 82.50 90 ILE A O 1
ATOM 789 N N . HIS A 1 91 ? 8.925 1.311 -9.610 1.00 86.44 91 HIS A N 1
ATOM 790 C CA . HIS A 1 91 ? 7.828 1.769 -8.775 1.00 86.44 91 HIS A CA 1
ATOM 791 C C . HIS A 1 91 ? 7.086 0.577 -8.185 1.00 86.44 91 HIS A C 1
ATOM 793 O O . HIS A 1 91 ? 7.246 -0.570 -8.599 1.00 86.44 91 HIS A O 1
ATOM 799 N N . THR A 1 92 ? 6.302 0.838 -7.150 1.00 89.62 92 THR A N 1
ATOM 800 C CA . THR A 1 92 ? 5.517 -0.187 -6.474 1.00 89.62 92 THR A CA 1
ATOM 801 C C . THR A 1 92 ? 4.068 0.232 -6.444 1.00 89.62 92 THR A C 1
ATOM 803 O O . THR A 1 92 ? 3.749 1.326 -5.982 1.00 89.62 92 THR A O 1
ATOM 806 N N . HIS A 1 93 ? 3.199 -0.654 -6.908 1.00 90.31 93 HIS A N 1
ATOM 807 C CA . HIS A 1 93 ? 1.771 -0.566 -6.660 1.00 90.31 93 HIS A CA 1
ATOM 808 C C . HIS A 1 93 ? 1.418 -1.436 -5.469 1.00 90.31 93 HIS A C 1
ATOM 810 O O . HIS A 1 93 ? 1.876 -2.572 -5.376 1.00 90.31 93 HIS A O 1
ATOM 816 N N . SER A 1 94 ? 0.593 -0.919 -4.572 1.00 91.38 94 SER A N 1
ATOM 817 C CA . SER A 1 94 ? 0.292 -1.600 -3.327 1.00 91.38 94 SER A CA 1
ATOM 818 C C . SER A 1 94 ? -1.201 -1.645 -3.053 1.00 91.38 94 SER A C 1
ATOM 820 O O . SER A 1 94 ? -1.903 -0.643 -3.191 1.00 91.38 94 SER A O 1
ATOM 822 N N . ILE A 1 95 ? -1.653 -2.810 -2.592 1.00 92.56 95 ILE A N 1
ATOM 823 C CA . ILE A 1 95 ? -2.939 -2.989 -1.919 1.00 92.56 95 ILE A CA 1
ATOM 824 C C . ILE A 1 95 ? -2.636 -3.059 -0.429 1.00 92.56 95 ILE A C 1
ATOM 826 O O . ILE A 1 95 ? -1.810 -3.860 0.011 1.00 92.56 95 ILE A O 1
ATOM 830 N N . PHE A 1 96 ? -3.266 -2.204 0.366 1.00 95.06 96 PHE A N 1
ATOM 831 C CA . PHE A 1 96 ? -3.059 -2.209 1.810 1.00 95.06 96 PHE A CA 1
ATOM 832 C C . PHE A 1 96 ? -4.185 -2.965 2.497 1.00 95.06 96 PHE A C 1
ATOM 834 O O . PHE A 1 96 ? -5.354 -2.760 2.179 1.00 95.06 96 PHE A O 1
ATOM 841 N N . ARG A 1 97 ? -3.837 -3.796 3.479 1.00 95.12 97 ARG A N 1
ATOM 842 C CA . ARG A 1 97 ? -4.788 -4.308 4.467 1.00 95.12 97 ARG A CA 1
ATOM 843 C C . ARG A 1 97 ? -4.549 -3.592 5.775 1.00 95.12 97 ARG A C 1
ATOM 845 O O . ARG A 1 97 ? -3.429 -3.605 6.281 1.00 95.12 97 ARG A O 1
ATOM 852 N N . ILE A 1 98 ? -5.588 -2.974 6.310 1.00 96.38 98 ILE A N 1
ATOM 853 C CA . ILE A 1 9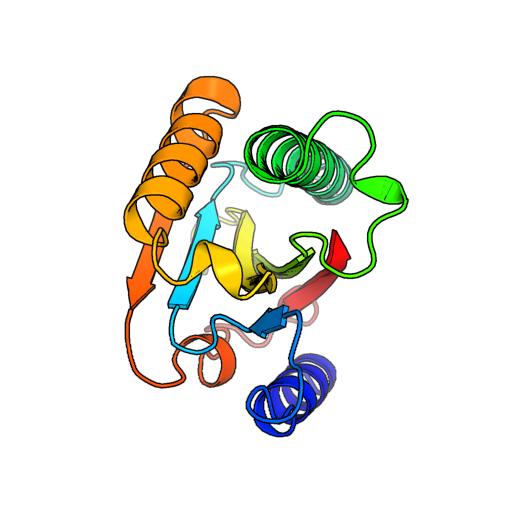8 ? -5.519 -2.192 7.542 1.00 96.38 98 ILE A CA 1
ATOM 854 C C . ILE A 1 98 ? -6.529 -2.724 8.560 1.00 96.38 98 ILE A C 1
ATOM 856 O O . ILE A 1 98 ? -7.533 -3.322 8.166 1.00 96.38 98 ILE A O 1
ATOM 860 N N . PRO A 1 99 ? -6.316 -2.483 9.861 1.00 95.62 99 PRO A N 1
ATOM 861 C CA . PRO A 1 99 ? -7.353 -2.714 10.848 1.00 95.62 99 PRO A CA 1
ATOM 862 C C . PRO A 1 99 ? -8.559 -1.792 10.625 1.00 95.62 99 PRO A C 1
ATOM 864 O O . PRO A 1 99 ? -8.410 -0.604 10.333 1.00 95.62 99 PRO A O 1
ATOM 867 N N . ARG A 1 100 ? -9.769 -2.323 10.820 1.00 94.50 100 ARG A N 1
ATOM 868 C CA . ARG A 1 100 ? -11.035 -1.627 10.531 1.00 94.50 100 ARG A CA 1
ATOM 869 C C . ARG A 1 100 ? -11.213 -0.313 11.282 1.00 94.50 100 ARG A C 1
ATOM 871 O O . ARG A 1 100 ? -11.796 0.616 10.736 1.00 94.50 100 ARG A O 1
ATOM 878 N N . PHE A 1 101 ? -10.678 -0.193 12.497 1.00 93.00 101 PHE A N 1
ATOM 879 C CA . PHE A 1 101 ? -10.778 1.052 13.267 1.00 93.00 101 PHE A CA 1
ATOM 880 C C . PHE A 1 101 ? -10.072 2.240 12.586 1.00 93.00 101 PHE A C 1
ATOM 882 O O . PHE A 1 101 ? -10.346 3.387 12.930 1.00 93.00 101 PHE A O 1
ATOM 889 N N . LEU A 1 102 ? -9.158 1.986 11.639 1.00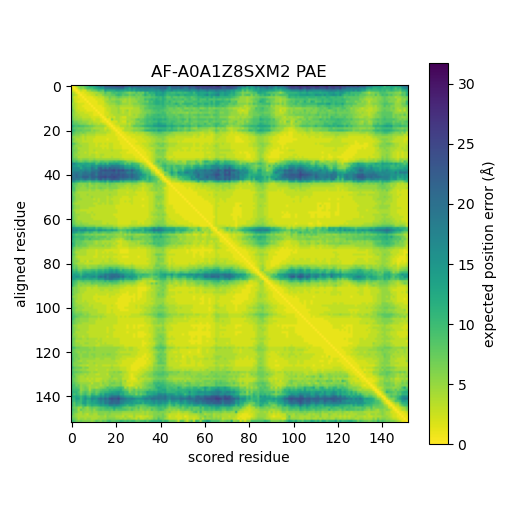 95.50 102 LEU A N 1
ATOM 890 C CA . LEU A 1 102 ? -8.503 3.031 10.853 1.00 95.50 102 LEU A CA 1
ATOM 891 C C . LEU A 1 102 ? -9.352 3.523 9.677 1.00 95.50 102 LEU A C 1
ATOM 893 O O . LEU A 1 102 ? -9.020 4.569 9.130 1.00 95.50 102 LEU A O 1
ATOM 897 N N . LEU A 1 103 ? -10.449 2.846 9.310 1.00 94.19 103 LEU A N 1
ATOM 898 C CA . LEU A 1 103 ? -11.336 3.304 8.232 1.00 94.19 103 LEU A CA 1
ATOM 899 C C . LEU A 1 103 ? -11.891 4.705 8.508 1.00 94.19 103 LEU A C 1
ATOM 901 O O . LEU A 1 103 ? -11.852 5.568 7.638 1.00 94.19 103 LEU A O 1
ATOM 905 N N . SER A 1 104 ? -12.320 4.970 9.743 1.00 93.94 104 SER A N 1
ATOM 906 C CA . SER A 1 104 ? -12.806 6.297 10.148 1.00 93.94 104 SER A CA 1
ATOM 907 C C . SER A 1 104 ? -11.702 7.359 10.222 1.00 93.94 104 SER A C 1
ATOM 909 O O . SER A 1 104 ? -11.987 8.538 10.405 1.00 93.94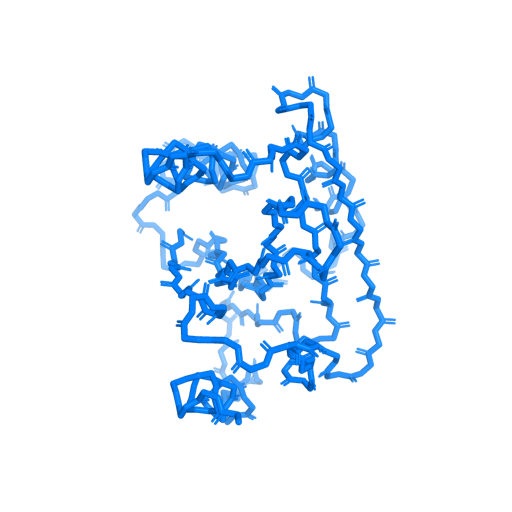 104 SER A O 1
ATOM 911 N N . LYS A 1 105 ? -10.433 6.956 10.083 1.00 95.06 105 LYS A N 1
ATOM 912 C CA . LYS A 1 105 ? -9.243 7.813 10.154 1.00 95.06 105 LYS A CA 1
ATOM 913 C C . LYS A 1 105 ? -8.361 7.662 8.912 1.00 95.06 105 LYS A C 1
ATOM 915 O O . LYS A 1 105 ? -7.155 7.892 8.988 1.00 95.06 105 LYS A O 1
ATOM 920 N N . LEU A 1 106 ? -8.951 7.289 7.773 1.00 95.50 106 LEU A N 1
ATOM 921 C CA . LEU A 1 106 ? -8.234 7.051 6.516 1.00 95.50 106 LEU A CA 1
ATOM 922 C C . LEU A 1 106 ? -7.425 8.271 6.059 1.00 95.50 106 LEU A C 1
ATOM 924 O O . LEU A 1 106 ? -6.275 8.113 5.660 1.00 95.50 106 LEU A O 1
ATOM 928 N N . ASN A 1 107 ? -7.972 9.481 6.201 1.00 96.19 107 ASN A N 1
ATOM 929 C CA . ASN A 1 107 ? -7.252 10.713 5.860 1.00 96.19 107 ASN A CA 1
ATOM 930 C C . ASN A 1 107 ? -5.988 10.875 6.715 1.00 96.19 107 ASN A C 1
ATOM 932 O O . ASN A 1 107 ? -4.900 11.018 6.172 1.00 96.19 107 ASN A O 1
ATOM 936 N N . VAL A 1 108 ? -6.107 10.714 8.038 1.00 96.75 108 VAL A N 1
ATOM 937 C CA . VAL A 1 108 ? -4.963 10.764 8.969 1.00 96.75 108 VAL A CA 1
ATOM 938 C C . VAL A 1 108 ? -3.938 9.671 8.655 1.00 96.75 108 VAL A C 1
ATOM 940 O O . VAL A 1 108 ? -2.728 9.887 8.745 1.00 96.75 108 VAL A O 1
ATOM 943 N N . PHE A 1 109 ? -4.410 8.480 8.281 1.00 97.19 109 PHE A N 1
ATOM 944 C CA . PHE A 1 109 ? -3.551 7.384 7.851 1.00 97.19 109 PHE A CA 1
ATOM 945 C C . PHE A 1 109 ? -2.751 7.746 6.593 1.00 97.19 109 PHE A C 1
ATOM 947 O O . PHE A 1 109 ? -1.530 7.573 6.578 1.00 97.19 109 PHE A O 1
ATOM 954 N N . PHE A 1 110 ? -3.413 8.274 5.562 1.00 97.50 110 PHE A N 1
ATOM 955 C CA . PHE A 1 110 ? -2.766 8.645 4.308 1.00 97.50 110 PHE A CA 1
ATOM 956 C C . PHE A 1 110 ? -1.861 9.867 4.439 1.00 97.50 110 PHE A C 1
ATOM 958 O O . PHE A 1 110 ? -0.769 9.843 3.882 1.00 97.50 110 PHE A O 1
ATOM 965 N N . GLU A 1 111 ? -2.237 10.887 5.207 1.00 97.44 111 GLU A N 1
ATOM 966 C CA . GLU A 1 111 ? -1.372 12.036 5.502 1.00 97.44 111 GLU A CA 1
ATOM 967 C C . GLU A 1 111 ? -0.068 11.590 6.166 1.00 97.44 111 GLU A C 1
ATOM 969 O O . GLU A 1 111 ? 1.023 11.956 5.723 1.00 97.44 111 GLU A O 1
ATOM 974 N N . PHE A 1 112 ? -0.165 10.721 7.179 1.00 97.81 112 PHE A N 1
ATOM 975 C CA . PHE A 1 112 ? 1.019 10.174 7.831 1.00 97.81 112 PHE A CA 1
ATOM 976 C C . PHE A 1 112 ? 1.854 9.318 6.874 1.00 97.81 112 PHE A C 1
ATOM 978 O O . PHE A 1 112 ? 3.077 9.446 6.844 1.00 97.81 112 PHE A O 1
ATOM 985 N N . LEU A 1 113 ? 1.213 8.458 6.075 1.00 97.44 113 LEU A N 1
ATOM 986 C CA . LEU A 1 113 ? 1.902 7.664 5.059 1.00 97.44 113 LEU A CA 1
ATOM 987 C C . LEU A 1 113 ? 2.661 8.568 4.080 1.00 97.44 113 LEU A C 1
ATOM 989 O O . LEU A 1 113 ? 3.836 8.322 3.826 1.00 97.44 113 LEU A O 1
ATOM 993 N N . ILE A 1 114 ? 2.013 9.614 3.562 1.00 97.06 114 ILE A N 1
ATOM 994 C CA . ILE A 1 114 ? 2.605 10.560 2.615 1.00 97.06 114 ILE A CA 1
ATOM 995 C C . ILE A 1 114 ? 3.814 11.255 3.236 1.00 97.06 114 ILE A C 1
ATOM 997 O O . ILE A 1 114 ? 4.866 11.274 2.599 1.00 97.06 114 ILE A O 1
ATOM 1001 N N . SER A 1 115 ? 3.691 11.763 4.465 1.00 96.75 115 SER A N 1
ATOM 1002 C CA . SER A 1 115 ? 4.806 12.407 5.168 1.00 96.75 115 SER A CA 1
ATOM 1003 C C . SER A 1 115 ? 5.982 11.449 5.349 1.00 96.75 115 SER A C 1
ATOM 1005 O O . SER A 1 115 ? 7.108 11.773 4.993 1.00 96.75 115 SER A O 1
ATOM 1007 N N . VAL A 1 116 ? 5.752 10.210 5.798 1.00 96.31 116 VAL A N 1
ATOM 1008 C CA . VAL A 1 116 ? 6.860 9.253 5.945 1.00 96.31 116 VAL A CA 1
ATOM 1009 C C . VAL A 1 116 ? 7.500 8.943 4.589 1.00 96.31 116 VAL A C 1
ATOM 1011 O O . VAL A 1 116 ? 8.724 8.927 4.481 1.00 96.31 116 VAL A O 1
ATOM 1014 N N . VAL A 1 117 ? 6.705 8.700 3.547 1.00 94.50 117 VAL A N 1
ATOM 1015 C CA . VAL A 1 117 ? 7.227 8.341 2.222 1.00 94.50 117 VAL A CA 1
ATOM 1016 C C . VAL A 1 117 ? 8.031 9.490 1.602 1.00 94.50 117 VAL A C 1
ATOM 1018 O O . VAL A 1 117 ? 9.134 9.251 1.108 1.00 94.50 117 VAL A O 1
ATOM 1021 N N . LYS A 1 118 ? 7.529 10.725 1.678 1.00 94.31 118 LYS A N 1
ATOM 1022 C CA . LYS A 1 118 ? 8.201 11.904 1.120 1.00 94.31 118 LYS A CA 1
ATOM 1023 C C . LYS A 1 118 ? 9.349 12.384 1.998 1.00 94.31 118 LYS A C 1
ATOM 1025 O O . LYS A 1 118 ? 10.476 12.423 1.531 1.00 94.31 118 LYS A O 1
ATOM 1030 N N . ASP A 1 119 ? 9.088 12.675 3.265 1.00 92.88 119 ASP A N 1
ATOM 1031 C CA . ASP A 1 119 ? 10.016 13.429 4.115 1.00 92.88 119 ASP A CA 1
ATOM 1032 C C . ASP A 1 119 ? 11.136 12.543 4.672 1.00 92.88 119 ASP A C 1
ATOM 1034 O O . ASP A 1 119 ? 12.249 13.001 4.916 1.00 92.88 119 ASP A O 1
ATOM 1038 N N . LYS A 1 120 ? 10.848 11.253 4.900 1.00 92.00 120 LYS A N 1
ATOM 1039 C CA . LYS A 1 120 ? 11.816 10.325 5.504 1.00 92.00 120 LYS A CA 1
ATOM 1040 C C . LYS A 1 120 ? 12.522 9.436 4.494 1.00 92.00 120 LYS A C 1
ATOM 1042 O O . LYS A 1 120 ? 13.674 9.066 4.716 1.00 92.00 120 LYS A O 1
ATOM 1047 N N . PHE A 1 121 ? 11.827 9.030 3.436 1.00 90.00 121 PHE A N 1
ATOM 1048 C CA . PHE A 1 121 ? 12.399 8.153 2.415 1.00 90.00 121 PHE A CA 1
ATOM 1049 C C . PHE A 1 121 ? 12.768 8.885 1.122 1.00 90.00 121 PHE A C 1
ATOM 1051 O O . PHE A 1 121 ? 13.462 8.284 0.305 1.00 90.00 121 PHE A O 1
ATOM 1058 N N . ASN A 1 122 ? 12.372 10.153 0.949 1.00 90.12 122 ASN A N 1
ATOM 1059 C CA . ASN A 1 122 ? 12.567 10.924 -0.284 1.00 90.12 122 ASN A CA 1
ATOM 1060 C C . ASN A 1 122 ? 11.991 10.213 -1.517 1.00 90.12 122 ASN A C 1
ATOM 1062 O O . ASN A 1 122 ? 12.561 10.236 -2.604 1.00 90.12 122 ASN A O 1
ATOM 1066 N N . PHE A 1 123 ? 10.858 9.536 -1.335 1.00 91.44 123 PHE A N 1
ATOM 1067 C CA . PHE A 1 123 ? 10.132 8.851 -2.399 1.00 91.44 123 PHE A CA 1
ATOM 1068 C C . PHE A 1 123 ? 8.951 9.703 -2.864 1.00 91.44 123 PHE A C 1
ATOM 1070 O O . PHE A 1 123 ? 8.433 10.536 -2.119 1.00 91.44 123 PHE A O 1
ATOM 1077 N N . SER A 1 124 ? 8.458 9.454 -4.077 1.00 91.44 124 SER A N 1
ATOM 1078 C CA . SER A 1 124 ? 7.150 9.970 -4.481 1.00 91.44 124 SER A CA 1
ATOM 1079 C C . SER A 1 124 ? 6.044 8.973 -4.145 1.00 91.44 124 SER A C 1
ATOM 1081 O O . SER A 1 124 ? 6.258 7.761 -4.081 1.00 91.44 124 SER A O 1
ATOM 1083 N N . ILE A 1 125 ? 4.842 9.498 -3.918 1.00 94.81 125 ILE A N 1
ATOM 1084 C CA . ILE A 1 125 ? 3.645 8.712 -3.635 1.00 94.81 125 ILE A CA 1
ATOM 1085 C C . ILE A 1 125 ? 2.440 9.311 -4.348 1.00 94.81 125 ILE A C 1
ATOM 1087 O O . ILE A 1 125 ? 2.283 10.531 -4.422 1.00 94.81 125 ILE A O 1
ATOM 1091 N N . THR A 1 126 ? 1.576 8.442 -4.851 1.00 94.56 126 THR A N 1
ATOM 1092 C CA . THR A 1 126 ? 0.273 8.782 -5.414 1.00 94.56 126 THR A CA 1
ATOM 1093 C C . THR A 1 126 ? -0.760 7.809 -4.868 1.00 94.56 126 THR A C 1
ATOM 1095 O O . THR A 1 126 ? -0.514 6.607 -4.810 1.00 94.56 126 THR A O 1
ATOM 1098 N N . ILE A 1 127 ? -1.916 8.326 -4.463 1.00 95.44 127 ILE A N 1
ATOM 1099 C CA . ILE A 1 127 ? -3.023 7.531 -3.933 1.00 95.44 127 ILE A CA 1
ATOM 1100 C C . ILE A 1 127 ? -4.223 7.812 -4.828 1.00 95.44 127 ILE A C 1
ATOM 1102 O O . ILE A 1 127 ? -4.779 8.906 -4.797 1.00 95.44 127 ILE A O 1
ATOM 1106 N N . ASN A 1 128 ? -4.589 6.839 -5.658 1.00 92.81 128 ASN A N 1
ATOM 1107 C CA . ASN A 1 128 ? -5.742 6.954 -6.545 1.00 92.81 128 ASN A CA 1
ATOM 1108 C C . ASN A 1 128 ? -6.936 6.239 -5.922 1.00 92.81 128 ASN A C 1
ATOM 1110 O O . ASN A 1 128 ? -6.837 5.049 -5.630 1.00 92.81 128 ASN A O 1
ATOM 1114 N N . HIS A 1 129 ? -8.054 6.946 -5.767 1.00 94.19 129 HIS A N 1
ATOM 1115 C CA . HIS A 1 129 ? -9.290 6.399 -5.214 1.00 94.19 129 HIS A CA 1
ATOM 1116 C C . HIS A 1 129 ? -10.341 6.224 -6.314 1.00 94.19 129 HIS A C 1
ATOM 1118 O O . HIS A 1 129 ? -10.829 7.213 -6.863 1.00 94.19 129 HIS A O 1
ATOM 1124 N N . ARG A 1 130 ? -10.652 4.973 -6.664 1.00 90.38 130 ARG A N 1
ATOM 1125 C CA . ARG A 1 130 ? -11.732 4.589 -7.589 1.00 90.38 130 ARG A CA 1
ATOM 1126 C C . ARG A 1 130 ? -12.200 3.164 -7.265 1.00 90.38 130 ARG A C 1
ATOM 1128 O O . ARG A 1 130 ? -11.357 2.355 -6.883 1.00 90.38 130 ARG A O 1
ATOM 1135 N N . PRO A 1 131 ? -13.478 2.819 -7.496 1.00 89.38 131 PRO A N 1
ATOM 1136 C CA . PRO A 1 131 ? -13.991 1.481 -7.211 1.00 89.38 131 PRO A CA 1
ATOM 1137 C C . PRO A 1 131 ? -13.123 0.369 -7.814 1.00 89.38 131 PRO A C 1
ATOM 1139 O O . PRO A 1 131 ? -12.863 0.356 -9.021 1.00 89.38 131 PRO A O 1
ATOM 1142 N N . GLU A 1 132 ? -12.661 -0.541 -6.958 1.00 84.81 132 GLU A N 1
ATOM 1143 C CA . GLU A 1 132 ? -11.848 -1.720 -7.268 1.00 84.81 132 GLU A CA 1
ATOM 1144 C C . GLU A 1 132 ? -10.573 -1.445 -8.084 1.00 84.81 132 GLU A C 1
ATOM 1146 O O . GLU A 1 132 ? -10.019 -2.346 -8.717 1.00 84.81 132 GLU A O 1
ATOM 1151 N N . ILE A 1 133 ? -10.071 -0.208 -8.107 1.00 86.38 133 ILE A N 1
ATOM 1152 C CA . ILE A 1 133 ? -8.927 0.150 -8.955 1.00 86.38 133 ILE A CA 1
ATOM 1153 C C . ILE A 1 133 ? -7.691 -0.689 -8.650 1.00 86.38 133 ILE A C 1
ATOM 1155 O O . ILE A 1 133 ? -6.950 -1.037 -9.566 1.00 86.38 133 ILE A O 1
ATOM 1159 N N . ALA A 1 134 ? -7.473 -1.044 -7.386 1.00 81.69 134 ALA A N 1
ATOM 1160 C CA . ALA A 1 134 ? -6.270 -1.748 -6.983 1.00 81.69 134 ALA A CA 1
ATOM 1161 C C . ALA A 1 134 ? -6.268 -3.202 -7.480 1.00 81.69 134 ALA A C 1
ATOM 1163 O O . ALA A 1 134 ? -5.234 -3.709 -7.912 1.00 81.69 134 ALA A O 1
ATOM 1164 N N . THR A 1 135 ? -7.436 -3.854 -7.495 1.00 81.44 135 THR A N 1
ATOM 1165 C CA . THR A 1 135 ? -7.596 -5.200 -8.062 1.00 81.44 135 THR A CA 1
ATOM 1166 C C . THR A 1 135 ? -7.699 -5.150 -9.588 1.00 81.44 135 THR A C 1
ATOM 1168 O O . THR A 1 135 ? -7.192 -6.030 -10.273 1.00 81.44 135 THR A O 1
ATOM 1171 N N . ARG A 1 136 ? -8.280 -4.101 -10.173 1.00 81.81 136 ARG A N 1
ATOM 1172 C CA . ARG A 1 136 ? -8.413 -3.974 -11.635 1.00 81.81 136 ARG A CA 1
ATOM 1173 C C . ARG A 1 136 ? -7.146 -3.473 -12.337 1.00 81.81 136 ARG A C 1
ATOM 1175 O O . ARG A 1 136 ? -7.057 -3.602 -13.557 1.00 81.81 136 ARG A O 1
ATOM 1182 N N . TYR A 1 137 ? -6.172 -2.916 -11.613 1.00 74.75 137 TYR A N 1
ATOM 1183 C CA . TYR A 1 137 ? -4.972 -2.327 -12.210 1.00 74.75 137 TYR A CA 1
ATOM 1184 C C . TYR A 1 137 ? -4.141 -3.366 -12.983 1.00 74.75 137 TYR A C 1
ATOM 1186 O O . TYR A 1 137 ? -3.710 -4.394 -12.443 1.00 74.75 137 TYR A O 1
ATOM 1194 N N . MET A 1 138 ? -3.897 -3.062 -14.261 1.00 68.81 138 MET A N 1
ATOM 1195 C CA . MET A 1 138 ? -3.096 -3.870 -15.176 1.00 68.81 138 MET A CA 1
ATOM 1196 C C . MET A 1 138 ? -1.738 -3.212 -15.423 1.00 68.81 138 MET A C 1
ATOM 1198 O O . MET A 1 138 ? -1.669 -2.035 -15.779 1.00 68.81 138 MET A O 1
ATOM 1202 N N . THR A 1 139 ? -0.672 -4.005 -15.298 1.00 67.75 139 THR A N 1
ATOM 1203 C CA . THR A 1 139 ? 0.678 -3.610 -15.712 1.00 67.75 139 THR A CA 1
ATOM 1204 C C . THR A 1 139 ? 0.674 -3.238 -17.197 1.00 67.75 139 THR A C 1
ATOM 1206 O O . THR A 1 139 ? 0.076 -3.934 -18.023 1.00 67.75 139 THR A O 1
ATOM 1209 N N . LYS A 1 140 ? 1.355 -2.147 -17.561 1.00 63.75 140 LYS A N 1
ATOM 1210 C CA . LYS A 1 140 ? 1.359 -1.631 -18.943 1.00 63.75 140 LYS A CA 1
ATOM 1211 C C . LYS A 1 140 ? 2.280 -2.405 -19.899 1.00 63.75 140 LYS A C 1
ATOM 1213 O O . LYS A 1 140 ? 2.151 -2.250 -21.108 1.00 63.75 140 LYS A O 1
ATOM 1218 N N . LYS A 1 141 ? 3.205 -3.229 -19.388 1.00 60.50 141 LYS A N 1
ATOM 1219 C CA . LYS A 1 141 ? 4.159 -4.018 -20.190 1.00 60.50 141 LYS A CA 1
ATOM 1220 C C . LYS A 1 141 ? 4.255 -5.452 -19.669 1.00 60.50 141 LYS A C 1
ATOM 1222 O O . LYS A 1 141 ? 4.653 -5.664 -18.529 1.00 60.50 141 LYS A O 1
ATOM 1227 N N . PHE A 1 142 ? 3.950 -6.439 -20.508 1.00 58.47 142 PHE A N 1
ATOM 1228 C CA . PHE A 1 142 ? 4.088 -7.860 -20.171 1.00 58.47 142 PHE A CA 1
ATOM 1229 C C . PHE A 1 142 ? 5.539 -8.339 -20.340 1.00 58.47 142 PHE A C 1
ATOM 1231 O O . PHE A 1 142 ? 5.801 -9.199 -21.173 1.00 58.47 142 PHE A O 1
ATOM 1238 N N . SER A 1 143 ? 6.490 -7.760 -19.603 1.00 60.38 143 SER A N 1
ATOM 1239 C CA . SER A 1 143 ? 7.816 -8.373 -19.453 1.00 60.38 143 SER A CA 1
ATOM 1240 C C . SER A 1 143 ? 7.795 -9.367 -18.293 1.00 60.38 143 SER A C 1
ATOM 1242 O O . SER A 1 143 ? 7.016 -9.215 -17.350 1.00 60.38 143 SER A O 1
ATOM 1244 N N . GLU A 1 144 ? 8.662 -10.376 -18.346 1.00 58.81 144 GLU A N 1
ATOM 1245 C CA . GLU A 1 144 ? 8.814 -11.369 -17.270 1.00 58.81 144 GLU A CA 1
ATOM 1246 C C . GLU A 1 144 ? 9.266 -10.734 -15.941 1.00 58.81 144 GLU A C 1
ATOM 1248 O O . GLU A 1 144 ? 8.955 -11.252 -14.874 1.00 58.81 144 GLU A O 1
ATOM 1253 N N . ASN A 1 145 ? 9.902 -9.557 -15.997 1.00 64.50 145 ASN A N 1
ATOM 1254 C CA . ASN A 1 145 ? 10.423 -8.831 -14.832 1.00 64.50 145 ASN A CA 1
ATOM 1255 C C . ASN A 1 145 ? 9.429 -7.831 -14.203 1.00 64.50 145 ASN A C 1
ATOM 1257 O O . ASN A 1 145 ? 9.795 -7.103 -13.283 1.00 64.50 145 ASN A O 1
ATOM 1261 N N . ASN A 1 146 ? 8.183 -7.760 -14.676 1.00 74.44 146 ASN A N 1
ATOM 1262 C CA . ASN A 1 146 ? 7.141 -6.935 -14.058 1.00 74.44 146 ASN A CA 1
ATOM 1263 C C . ASN A 1 146 ? 6.235 -7.764 -13.145 1.00 74.44 146 ASN A C 1
ATOM 1265 O O . ASN A 1 146 ? 6.078 -8.973 -13.319 1.00 74.44 146 ASN A O 1
ATOM 1269 N N . ASP A 1 147 ? 5.581 -7.078 -12.207 1.00 74.56 147 ASP A N 1
ATOM 1270 C CA . ASP A 1 147 ? 4.626 -7.653 -11.256 1.00 74.56 147 ASP A CA 1
ATOM 1271 C C . ASP A 1 147 ? 5.267 -8.565 -10.199 1.00 74.56 147 ASP A C 1
ATOM 1273 O O . ASP A 1 147 ? 4.617 -9.464 -9.659 1.00 74.56 147 ASP A O 1
ATOM 1277 N N . ARG A 1 148 ? 6.540 -8.314 -9.869 1.00 84.50 148 ARG A N 1
ATOM 1278 C CA . ARG A 1 148 ? 7.259 -9.048 -8.821 1.00 84.50 148 ARG A CA 1
ATOM 1279 C C . ARG A 1 148 ? 6.594 -8.760 -7.473 1.00 84.50 148 ARG A C 1
ATOM 1281 O O . ARG A 1 148 ? 6.565 -7.618 -7.010 1.00 84.50 148 ARG A O 1
ATOM 1288 N N . TYR A 1 149 ? 6.021 -9.797 -6.868 1.00 85.19 149 TYR A N 1
ATOM 1289 C CA . TYR A 1 149 ? 5.171 -9.675 -5.687 1.00 85.19 149 TYR A CA 1
ATOM 1290 C C . TYR A 1 149 ? 5.946 -9.880 -4.385 1.00 85.19 149 TYR A C 1
ATOM 1292 O O . TYR A 1 149 ? 6.748 -10.807 -4.260 1.00 85.19 149 TYR A O 1
ATOM 1300 N N . PHE A 1 150 ? 5.674 -9.042 -3.386 1.00 88.19 150 PHE A N 1
ATOM 1301 C CA . PHE A 1 150 ? 6.150 -9.252 -2.021 1.00 88.19 150 PHE A CA 1
ATOM 1302 C C . PHE A 1 150 ? 5.200 -8.641 -0.990 1.00 88.19 150 PHE A C 1
ATOM 1304 O O . PHE A 1 150 ? 4.397 -7.759 -1.296 1.00 88.19 150 PHE A O 1
ATOM 1311 N N . VAL A 1 151 ? 5.303 -9.112 0.253 1.00 88.56 151 VAL A N 1
ATOM 1312 C CA . VAL A 1 151 ? 4.438 -8.689 1.360 1.00 88.56 151 VAL A CA 1
ATOM 1313 C C . VAL A 1 151 ? 5.286 -8.165 2.512 1.00 88.56 151 VAL A C 1
ATOM 1315 O O . VAL A 1 151 ? 6.330 -8.743 2.827 1.00 88.56 151 VAL A O 1
ATOM 1318 N N . ASN A 1 152 ? 4.840 -7.079 3.145 1.00 86.31 152 ASN A N 1
ATOM 1319 C CA . ASN A 1 152 ? 5.415 -6.553 4.387 1.00 86.31 152 ASN A CA 1
ATOM 1320 C C . ASN A 1 152 ? 4.380 -6.484 5.500 1.00 86.31 152 ASN A C 1
ATOM 1322 O O . ASN A 1 152 ? 3.272 -5.967 5.229 1.00 86.31 152 ASN A O 1
#

Solvent-accessible surface area (backbone atoms only — not comparable to full-atom values): 8422 Å² total; per-residue (Å²): 121,63,68,62,56,51,52,54,31,54,50,60,68,66,57,63,49,85,78,41,87,51,36,35,66,43,41,34,33,32,35,36,41,29,64,78,42,57,67,84,53,82,66,53,58,60,54,47,52,51,51,50,44,53,50,46,52,53,55,33,39,74,80,55,40,99,62,34,90,81,45,93,50,49,57,32,42,44,34,30,35,34,61,43,94,86,68,46,29,40,32,31,43,31,40,40,32,34,31,48,84,46,62,91,39,46,68,63,51,49,52,51,49,49,48,48,40,36,77,73,66,64,24,50,74,47,77,47,80,41,88,46,38,38,55,67,63,72,82,94,58,80,50,92,81,38,56,50,71,50,76,78

Radius of gyration: 15.17 Å; Cα contacts (8 Å, |Δi|>4): 232; chains: 1; bounding box: 39×29×41 Å

Sequence (152 aa):
MNKDRRKIRDVFSRIDDRNDMRNVHLKDYLITICPQITETKFDDETILKRRFSKLNAIVNRRFLKRHYNKRNDRIVFYNFIENSLNRNLIHTHSIFRIPRFLLSKLNVFFEFLISVVKDKFNFSITINHRPEIATRYMTKKFSENNDRYFVN